Protein AF-A0A3D1HB15-F1 (afdb_monomer)

Structure (mmCIF, N/CA/C/O backbone):
data_AF-A0A3D1HB15-F1
#
_entry.id   AF-A0A3D1HB15-F1
#
loop_
_atom_site.group_PDB
_atom_site.id
_atom_site.type_symbol
_atom_site.label_atom_id
_atom_site.label_alt_id
_atom_site.label_comp_id
_atom_site.label_asym_id
_atom_site.label_entity_id
_atom_site.label_seq_id
_atom_site.pdbx_PDB_ins_code
_atom_site.Cartn_x
_atom_site.Cartn_y
_atom_site.Cartn_z
_atom_site.occupancy
_atom_site.B_iso_or_equiv
_atom_site.auth_seq_id
_atom_site.auth_comp_id
_atom_site.auth_asym_id
_atom_site.auth_atom_id
_atom_site.pdbx_PDB_model_num
ATOM 1 N N . SER A 1 1 ? -15.011 5.456 26.135 1.00 71.75 1 SER A N 1
ATOM 2 C CA . SER A 1 1 ? -15.666 6.658 26.696 1.00 71.75 1 SER A CA 1
ATOM 3 C C . SER A 1 1 ? -16.022 6.345 28.132 1.00 71.75 1 SER A C 1
ATOM 5 O O . SER A 1 1 ? -16.704 5.357 28.354 1.00 71.75 1 SER A O 1
ATOM 7 N N . SER A 1 2 ? -15.513 7.111 29.095 1.00 79.62 2 SER A N 1
ATOM 8 C CA . SER A 1 2 ? -15.655 6.818 30.530 1.00 79.62 2 SER A CA 1
ATOM 9 C C . SER A 1 2 ? -17.084 6.977 31.073 1.00 79.62 2 SER A C 1
ATOM 11 O O . SER A 1 2 ? -17.371 6.458 32.142 1.00 79.62 2 SER A O 1
ATOM 13 N N . ILE A 1 3 ? -17.989 7.634 30.336 1.00 93.06 3 ILE A N 1
ATOM 14 C CA . ILE A 1 3 ? -19.399 7.848 30.725 1.00 93.06 3 ILE A CA 1
ATOM 15 C C . ILE A 1 3 ? -20.350 6.784 30.148 1.00 93.06 3 ILE A C 1
ATOM 17 O O . ILE A 1 3 ? -21.439 6.577 30.673 1.00 93.06 3 ILE A O 1
ATOM 21 N N . MET A 1 4 ? -19.960 6.091 29.072 1.00 89.94 4 MET A N 1
ATOM 22 C CA . MET A 1 4 ? -20.856 5.201 28.323 1.00 89.94 4 MET A CA 1
ATOM 23 C C . MET A 1 4 ? -20.348 3.749 28.336 1.00 89.94 4 MET A C 1
ATOM 25 O O . MET A 1 4 ? -19.573 3.382 27.450 1.00 89.94 4 MET A O 1
ATOM 29 N N . PRO A 1 5 ? -20.797 2.898 29.281 1.00 87.69 5 PRO A N 1
ATOM 30 C CA . PRO A 1 5 ? -20.283 1.532 29.452 1.00 87.69 5 PRO A CA 1
ATOM 31 C C . PRO A 1 5 ? -20.648 0.574 28.306 1.00 87.69 5 PRO A C 1
ATOM 33 O O . PRO A 1 5 ? -19.977 -0.430 28.094 1.00 87.69 5 PRO A O 1
ATOM 36 N N . GLN A 1 6 ? -21.692 0.885 27.538 1.00 93.31 6 GLN A N 1
ATOM 37 C CA . GLN A 1 6 ? -22.153 0.067 26.408 1.00 93.31 6 GLN A CA 1
ATOM 38 C C . GLN A 1 6 ? -21.563 0.527 25.069 1.00 93.31 6 GLN A C 1
ATOM 40 O O . GLN A 1 6 ? -21.627 -0.203 24.079 1.00 93.31 6 GLN A O 1
ATOM 45 N N . LYS A 1 7 ? -20.978 1.733 25.021 1.00 88.94 7 LYS A N 1
ATOM 46 C CA . LYS A 1 7 ? -20.405 2.283 23.794 1.00 88.94 7 LYS A CA 1
ATOM 47 C C . LYS A 1 7 ? -19.087 1.576 23.492 1.00 88.94 7 LYS A C 1
ATOM 49 O O . LYS A 1 7 ? -18.057 1.878 24.094 1.00 88.94 7 LYS A O 1
ATOM 54 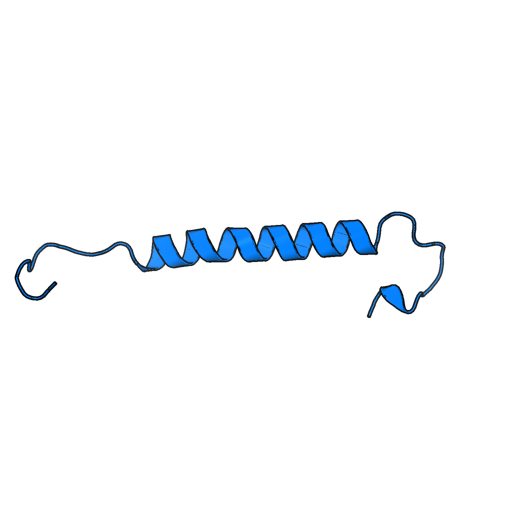N N . LYS A 1 8 ? -19.125 0.671 22.516 1.00 89.81 8 LYS A N 1
ATOM 55 C CA . LYS A 1 8 ? -17.942 0.073 21.893 1.00 89.81 8 LYS A CA 1
ATOM 56 C C . LYS A 1 8 ? -17.650 0.820 20.599 1.00 89.81 8 LYS A C 1
ATOM 58 O O . LYS A 1 8 ? -18.520 0.915 19.738 1.00 89.81 8 LYS A O 1
ATOM 63 N N . ASN A 1 9 ? -16.445 1.362 20.475 1.00 93.19 9 ASN A N 1
ATOM 64 C CA . ASN A 1 9 ? -16.018 1.989 19.233 1.00 93.19 9 ASN A CA 1
ATOM 65 C C . ASN A 1 9 ? -15.514 0.908 18.267 1.00 93.19 9 ASN A C 1
ATOM 67 O O . ASN A 1 9 ? -14.821 -0.018 18.700 1.00 93.19 9 ASN A O 1
ATOM 71 N N . PRO A 1 10 ? -15.824 1.000 16.967 1.00 93.75 10 PRO A N 1
ATOM 72 C CA . PRO A 1 10 ? -15.373 0.030 15.982 1.00 93.75 10 PRO A CA 1
ATOM 73 C C . PRO A 1 10 ? -13.962 0.367 15.455 1.00 93.75 10 PRO A C 1
ATOM 75 O O . PRO A 1 10 ? -13.715 0.289 14.252 1.00 93.75 10 PRO A O 1
ATOM 78 N N . ASP A 1 11 ? -13.023 0.706 16.346 1.00 95.00 11 ASP A N 1
ATOM 79 C CA . ASP A 1 11 ? -11.696 1.262 16.012 1.00 95.00 11 ASP A CA 1
ATOM 80 C C . ASP A 1 11 ? -10.912 0.369 15.029 1.00 95.00 11 ASP A C 1
ATOM 82 O O . ASP A 1 11 ? -10.256 0.844 14.103 1.00 95.00 11 ASP A O 1
ATOM 86 N N . ILE A 1 12 ? -11.034 -0.957 15.166 1.00 95.38 12 ILE A N 1
ATOM 87 C CA . ILE A 1 12 ? -10.389 -1.928 14.266 1.00 95.38 12 ILE A CA 1
ATOM 88 C C . ILE A 1 12 ? -10.887 -1.762 12.826 1.00 95.38 12 ILE A C 1
ATOM 90 O O . ILE A 1 12 ? -10.093 -1.794 11.887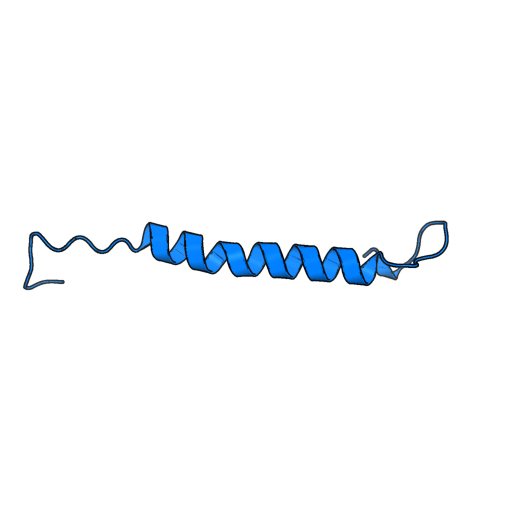 1.00 95.38 12 ILE A O 1
ATOM 94 N N . THR A 1 13 ? -12.190 -1.562 12.632 1.00 94.25 13 THR A N 1
ATOM 95 C CA . THR A 1 13 ? -12.754 -1.373 11.288 1.00 94.25 13 THR A CA 1
ATOM 96 C C . THR A 1 13 ? -12.331 -0.035 10.685 1.00 94.25 13 THR A C 1
ATOM 98 O O . THR A 1 13 ? -12.099 0.046 9.479 1.00 94.25 13 THR A O 1
ATOM 101 N N . GLU A 1 14 ? -12.137 0.995 11.513 1.00 97.00 14 GLU A N 1
ATOM 102 C CA . GLU A 1 14 ? -11.607 2.286 11.073 1.00 97.00 14 GLU A CA 1
ATOM 103 C C . GLU A 1 14 ? -10.151 2.164 10.615 1.00 97.00 14 GLU A C 1
ATOM 105 O O . GLU A 1 14 ? -9.791 2.679 9.554 1.00 97.00 14 GLU A O 1
ATOM 110 N N . LEU A 1 15 ? -9.336 1.409 11.355 1.00 97.25 15 LEU A N 1
ATOM 111 C CA . LEU A 1 15 ? -7.958 1.106 10.974 1.00 97.25 15 LEU A CA 1
ATOM 112 C C . LEU A 1 15 ? -7.885 0.289 9.680 1.00 97.25 15 LEU A C 1
ATOM 114 O O . LEU A 1 15 ? -7.064 0.599 8.817 1.00 97.25 15 LEU A O 1
ATOM 118 N N . ILE A 1 16 ? -8.733 -0.733 9.520 1.00 97.00 16 ILE A N 1
ATOM 119 C CA . ILE A 1 16 ? -8.800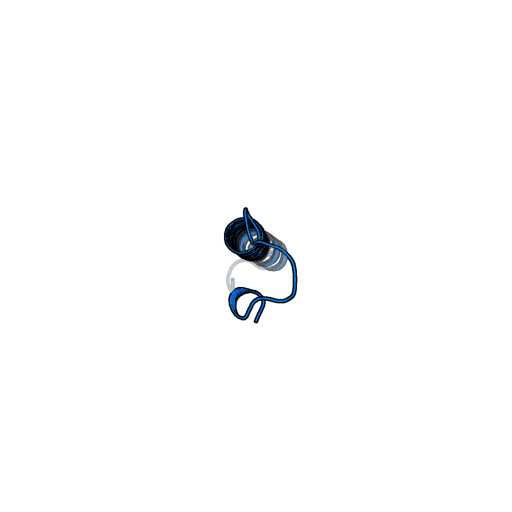 -1.532 8.285 1.00 97.00 16 ILE A CA 1
ATOM 120 C C . ILE A 1 16 ? -9.144 -0.629 7.099 1.00 97.00 16 ILE A C 1
ATOM 122 O O . ILE A 1 16 ? -8.420 -0.634 6.105 1.00 97.00 16 ILE A O 1
ATOM 126 N N . ARG A 1 17 ? -10.181 0.207 7.235 1.00 96.50 17 ARG A N 1
ATOM 127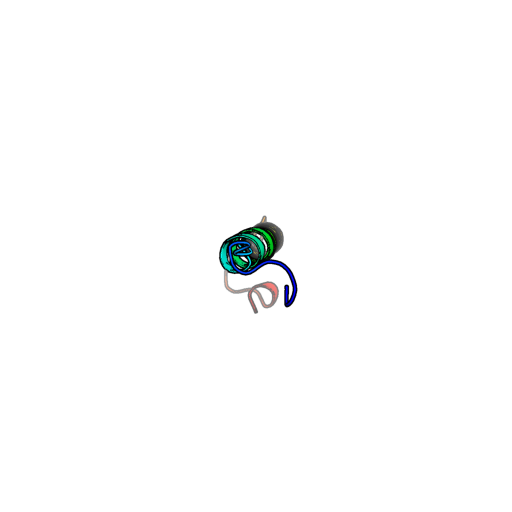 C CA . ARG A 1 17 ? -10.592 1.167 6.203 1.00 96.50 17 ARG A CA 1
ATOM 128 C C . ARG A 1 17 ? -9.453 2.111 5.806 1.00 96.50 17 ARG A C 1
ATOM 130 O O . ARG A 1 17 ? -9.236 2.330 4.618 1.00 96.50 17 ARG A O 1
ATOM 137 N N . GLY A 1 18 ? -8.707 2.645 6.776 1.00 95.56 18 GLY A N 1
ATOM 138 C CA . GLY A 1 18 ? -7.544 3.496 6.503 1.00 95.56 18 GLY A CA 1
ATOM 139 C C . GLY A 1 18 ? -6.408 2.754 5.789 1.00 95.56 18 GLY A C 1
ATOM 140 O O . GLY A 1 18 ? -5.817 3.275 4.844 1.00 95.56 18 GLY A O 1
ATOM 141 N N . LYS A 1 19 ? -6.127 1.507 6.186 1.00 97.31 19 LYS A N 1
ATOM 142 C CA . LYS A 1 19 ? -5.075 0.679 5.572 1.00 97.31 19 LYS A CA 1
ATOM 143 C C . LYS A 1 19 ? -5.374 0.305 4.122 1.00 97.31 19 LYS A C 1
ATOM 145 O O . LYS A 1 19 ? -4.437 0.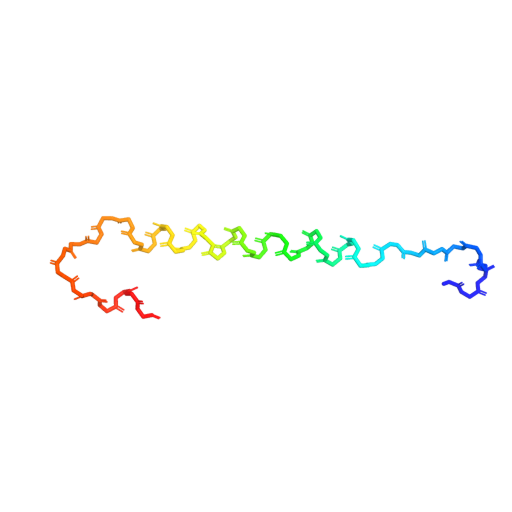207 3.333 1.00 97.31 19 LYS A O 1
ATOM 150 N N . THR A 1 20 ? -6.643 0.141 3.746 1.00 97.12 20 THR A N 1
ATOM 151 C CA . THR A 1 20 ? -7.028 -0.150 2.357 1.00 97.12 20 THR A CA 1
ATOM 152 C C . THR A 1 20 ? -6.528 0.923 1.386 1.00 97.12 20 THR A C 1
ATOM 154 O O . THR A 1 20 ? -5.995 0.584 0.332 1.00 97.12 20 THR A O 1
ATOM 157 N N . ALA A 1 21 ? -6.615 2.206 1.754 1.00 96.06 21 ALA A N 1
ATOM 158 C CA . ALA A 1 21 ? -6.127 3.300 0.910 1.00 96.06 21 ALA A CA 1
ATOM 159 C C . ALA A 1 21 ? -4.610 3.222 0.662 1.00 96.06 21 ALA A C 1
ATOM 161 O O . ALA A 1 21 ? -4.159 3.463 -0.456 1.00 96.06 21 ALA A O 1
ATOM 162 N N . ARG A 1 22 ? -3.832 2.819 1.678 1.00 97.31 22 ARG A N 1
ATOM 163 C CA . ARG A 1 22 ? -2.381 2.615 1.546 1.00 97.31 22 ARG A CA 1
ATOM 164 C C . ARG A 1 22 ? -2.062 1.539 0.509 1.00 97.31 22 ARG A C 1
ATOM 166 O O . ARG A 1 22 ? -1.282 1.790 -0.397 1.00 97.31 22 ARG A O 1
ATOM 173 N N . VAL A 1 23 ? -2.711 0.376 0.605 1.00 97.88 23 VAL A N 1
ATOM 174 C CA . VAL A 1 2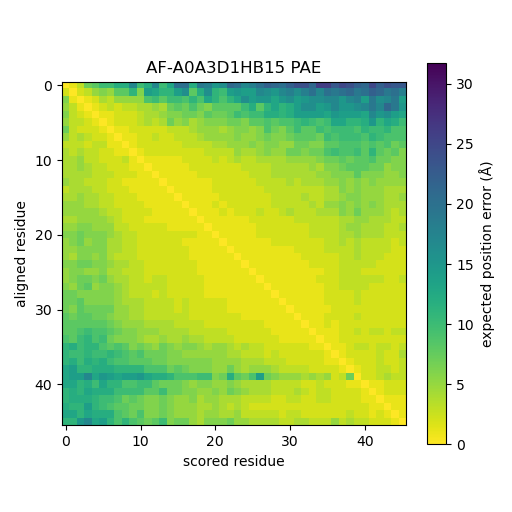3 ? -2.485 -0.748 -0.323 1.00 97.88 23 VAL A CA 1
ATOM 175 C C . VAL A 1 23 ? -2.850 -0.369 -1.762 1.00 97.88 23 VAL A C 1
ATOM 177 O O . VAL A 1 23 ? -2.129 -0.714 -2.695 1.00 97.88 23 VAL A O 1
ATOM 180 N N . ILE A 1 24 ? -3.943 0.375 -1.953 1.00 98.38 24 ILE A N 1
ATOM 181 C CA . ILE A 1 24 ? -4.344 0.870 -3.278 1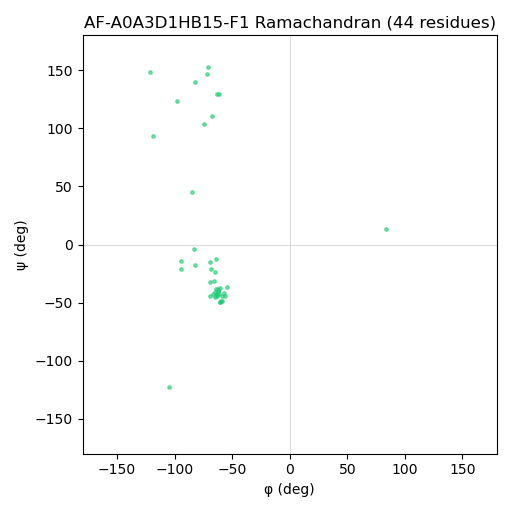.00 98.38 24 ILE A CA 1
ATOM 182 C C . ILE A 1 24 ? -3.284 1.824 -3.850 1.00 98.38 24 ILE A C 1
ATOM 184 O O . ILE A 1 24 ? -2.940 1.714 -5.027 1.00 98.38 24 ILE A O 1
ATOM 188 N N . GLY A 1 25 ? -2.746 2.729 -3.027 1.00 98.12 25 GLY A N 1
ATOM 189 C CA . GLY A 1 25 ? -1.676 3.647 -3.426 1.00 98.12 25 GLY A CA 1
ATOM 190 C C . GLY A 1 25 ? -0.381 2.927 -3.805 1.00 98.12 25 GLY A C 1
ATOM 191 O O . GLY A 1 25 ? 0.194 3.218 -4.855 1.00 98.12 25 GLY A O 1
ATOM 192 N N . ASP A 1 26 ? 0.029 1.941 -3.004 1.00 97.88 26 ASP A N 1
ATOM 193 C CA . ASP A 1 26 ? 1.202 1.103 -3.278 1.00 97.88 26 ASP A CA 1
ATOM 194 C C . ASP A 1 26 ? 1.042 0.372 -4.631 1.00 97.88 26 ASP A C 1
ATOM 196 O O . ASP A 1 26 ? 1.942 0.398 -5.472 1.00 97.88 26 ASP A O 1
ATOM 200 N N . ASN A 1 27 ? -0.141 -0.197 -4.900 1.00 97.88 27 ASN A N 1
ATOM 201 C CA . ASN A 1 27 ? -0.437 -0.874 -6.167 1.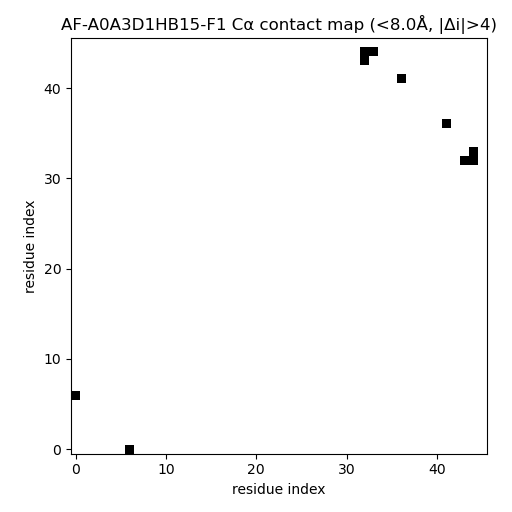00 97.88 27 ASN A CA 1
ATOM 202 C C . ASN A 1 27 ? -0.414 0.079 -7.375 1.00 97.88 27 ASN A C 1
ATOM 204 O O . ASN A 1 27 ? 0.175 -0.238 -8.406 1.00 97.88 27 ASN A O 1
ATOM 208 N N . MET A 1 28 ? -1.036 1.255 -7.263 1.00 98.19 28 MET A N 1
ATOM 209 C CA . MET A 1 28 ? -1.050 2.236 -8.353 1.00 98.19 28 MET A CA 1
ATOM 210 C C . MET A 1 28 ? 0.355 2.763 -8.666 1.00 98.19 28 MET A C 1
ATOM 212 O O . MET A 1 28 ? 0.709 2.943 -9.833 1.00 98.19 28 MET A O 1
ATOM 216 N N . THR A 1 29 ? 1.169 2.967 -7.629 1.00 97.31 29 THR A N 1
ATOM 217 C CA . THR A 1 29 ? 2.576 3.357 -7.768 1.00 97.31 29 THR A CA 1
ATOM 218 C C . THR A 1 29 ? 3.353 2.291 -8.535 1.00 97.31 29 THR A C 1
ATOM 220 O O . THR A 1 29 ? 3.991 2.609 -9.535 1.00 97.31 29 THR A O 1
ATOM 223 N N . LEU A 1 30 ? 3.223 1.019 -8.144 1.00 96.81 30 LEU A N 1
ATOM 224 C CA . LEU A 1 30 ? 3.879 -0.097 -8.826 1.00 96.81 30 LEU A CA 1
ATOM 225 C C . LEU A 1 30 ? 3.467 -0.196 -10.302 1.00 96.81 30 LEU A C 1
ATOM 227 O O . LEU A 1 30 ? 4.325 -0.287 -11.177 1.00 96.81 30 LEU A O 1
ATOM 231 N N . LEU A 1 31 ? 2.164 -0.141 -10.595 1.00 97.25 31 LEU A N 1
ATOM 232 C CA . LEU A 1 31 ? 1.664 -0.197 -11.972 1.00 97.25 31 LEU A CA 1
ATOM 233 C C . LEU A 1 31 ? 2.185 0.967 -12.820 1.00 97.25 31 LEU A C 1
ATOM 235 O O . LEU A 1 31 ? 2.496 0.779 -13.994 1.00 97.25 31 LEU A O 1
ATOM 239 N N . THR A 1 32 ? 2.309 2.157 -12.230 1.00 96.31 32 THR A N 1
ATOM 240 C CA . THR A 1 32 ? 2.837 3.337 -12.924 1.00 96.31 32 THR A CA 1
ATOM 241 C C . THR A 1 32 ? 4.328 3.192 -13.215 1.00 96.31 32 THR A C 1
ATOM 243 O O . THR A 1 32 ? 4.741 3.461 -14.339 1.00 96.31 32 THR A O 1
ATOM 246 N N . MET A 1 33 ? 5.113 2.712 -12.247 1.00 95.12 33 MET A N 1
ATOM 247 C CA . MET A 1 33 ? 6.551 2.461 -12.408 1.00 95.12 33 MET A CA 1
ATOM 248 C C . MET A 1 33 ? 6.835 1.406 -13.482 1.00 95.12 33 MET A C 1
ATOM 250 O O . MET A 1 33 ? 7.757 1.559 -14.275 1.00 95.12 33 MET A O 1
ATOM 254 N N . MET A 1 34 ? 6.019 0.350 -13.545 1.00 95.25 34 MET A N 1
ATOM 255 C CA . MET A 1 34 ? 6.231 -0.762 -14.477 1.00 95.25 34 MET A CA 1
ATOM 256 C C . MET A 1 34 ? 5.702 -0.492 -15.893 1.00 95.25 34 MET A C 1
ATOM 258 O O . MET A 1 34 ? 6.070 -1.184 -16.847 1.00 95.25 34 MET A O 1
ATOM 262 N N . LYS A 1 35 ? 4.820 0.499 -16.062 1.00 95.06 35 LYS A N 1
ATOM 263 C CA . LYS A 1 35 ? 4.166 0.780 -17.343 1.00 95.06 35 LYS A CA 1
ATOM 264 C C . LYS A 1 35 ? 5.174 1.288 -18.377 1.00 95.06 35 LYS A C 1
ATOM 266 O O . LYS A 1 35 ? 5.586 2.442 -18.344 1.00 95.06 35 LYS A O 1
ATOM 271 N N . GLY A 1 36 ? 5.442 0.463 -19.388 1.00 93.94 36 GLY A N 1
ATOM 272 C CA . GLY A 1 36 ? 6.254 0.846 -20.547 1.00 93.94 36 GLY A CA 1
ATOM 273 C C . GLY A 1 36 ? 7.763 0.725 -20.334 1.00 93.94 36 GLY A C 1
ATOM 274 O O . GLY A 1 36 ? 8.516 1.237 -21.158 1.00 93.94 36 GLY A O 1
ATOM 275 N N . LEU A 1 37 ? 8.205 0.043 -19.270 1.00 94.38 37 LEU A N 1
ATOM 276 C CA . LEU A 1 37 ? 9.615 -0.303 -19.103 1.00 94.38 37 LEU A CA 1
ATOM 277 C C . LEU A 1 37 ? 10.073 -1.243 -20.237 1.00 94.38 37 LEU A C 1
ATOM 279 O O . LEU A 1 37 ? 9.411 -2.255 -20.493 1.00 94.38 37 LEU A O 1
ATOM 283 N N . PRO A 1 38 ? 11.191 -0.941 -20.922 1.00 92.75 38 PRO A N 1
ATOM 284 C CA . PRO A 1 38 ? 11.779 -1.850 -21.898 1.00 92.75 38 PRO A CA 1
ATOM 285 C C . PRO A 1 38 ? 12.398 -3.062 -21.195 1.00 92.75 38 PRO A C 1
ATOM 287 O O . PRO A 1 38 ? 12.850 -2.968 -20.057 1.00 92.75 38 PRO A O 1
ATOM 290 N N . LEU A 1 39 ? 12.475 -4.200 -21.881 1.00 93.19 39 LEU A N 1
ATOM 291 C CA . LEU A 1 39 ? 13.246 -5.345 -21.385 1.00 93.19 39 LEU A CA 1
ATOM 292 C C . LEU A 1 39 ? 14.757 -5.049 -21.494 1.00 93.19 39 LEU A C 1
ATOM 294 O O . LEU A 1 39 ? 15.180 -4.399 -22.446 1.00 93.19 39 LEU A O 1
ATOM 298 N N . ALA A 1 40 ? 15.634 -5.518 -20.600 1.00 91.81 40 ALA A N 1
ATOM 299 C CA . ALA A 1 40 ? 15.429 -6.411 -19.452 1.00 91.81 40 ALA A CA 1
ATOM 300 C C . ALA A 1 40 ? 15.459 -5.651 -18.105 1.00 91.81 40 ALA A C 1
ATOM 302 O O . ALA A 1 40 ? 14.644 -4.763 -17.897 1.00 91.81 40 ALA A O 1
ATOM 303 N N . TYR A 1 41 ? 16.337 -6.013 -17.158 1.00 93.00 41 TYR A N 1
ATOM 304 C CA . TYR A 1 41 ? 16.381 -5.369 -15.840 1.00 93.00 41 TYR A CA 1
ATOM 305 C C . TYR A 1 41 ? 16.702 -3.864 -15.932 1.00 93.00 41 TYR A C 1
ATOM 307 O O . TYR A 1 41 ? 17.699 -3.489 -16.546 1.00 93.00 41 TYR A O 1
ATOM 315 N N . ASN A 1 42 ? 15.894 -3.027 -15.270 1.00 94.19 42 ASN A N 1
ATOM 316 C CA . ASN A 1 42 ? 16.055 -1.575 -15.168 1.00 94.19 42 ASN A CA 1
ATOM 317 C C . ASN A 1 42 ? 16.179 -1.160 -13.699 1.00 94.19 42 ASN A C 1
ATOM 319 O O . ASN A 1 42 ? 15.573 -1.771 -12.819 1.00 94.19 42 ASN A O 1
ATOM 323 N N . LYS A 1 43 ? 16.933 -0.087 -13.444 1.00 93.31 43 LYS A N 1
ATOM 324 C CA . LYS A 1 43 ? 17.158 0.447 -12.091 1.00 93.31 43 LYS A CA 1
ATOM 325 C C . LYS A 1 43 ? 15.877 0.982 -11.441 1.00 93.31 43 LYS A C 1
ATOM 327 O O . LYS A 1 43 ? 15.782 0.982 -10.224 1.00 93.31 43 LYS A O 1
ATOM 332 N N . ASP A 1 44 ? 14.893 1.365 -12.246 1.00 91.69 44 ASP A N 1
ATOM 333 C CA . ASP A 1 44 ? 13.566 1.818 -11.819 1.00 91.69 44 ASP A CA 1
ATOM 334 C C . ASP A 1 44 ? 12.742 0.727 -11.106 1.00 91.69 44 ASP A C 1
ATOM 336 O O . ASP A 1 44 ? 11.713 1.028 -10.511 1.00 91.69 44 ASP A O 1
ATOM 340 N N . MET A 1 45 ? 13.170 -0.543 -11.158 1.00 91.44 45 MET A N 1
ATOM 341 C CA . MET A 1 45 ? 12.521 -1.650 -10.440 1.00 91.44 45 MET A CA 1
ATOM 342 C C . MET A 1 45 ? 12.958 -1.795 -8.971 1.00 91.44 45 MET A C 1
ATOM 344 O O . MET A 1 45 ? 12.446 -2.680 -8.284 1.00 91.44 45 MET A O 1
ATOM 348 N N . GLN A 1 46 ? 13.914 -0.982 -8.511 1.00 89.62 46 GLN A N 1
ATOM 349 C CA . GLN A 1 46 ? 14.392 -0.941 -7.125 1.00 89.62 46 GLN A CA 1
ATOM 350 C C . GLN A 1 46 ? 13.624 0.102 -6.30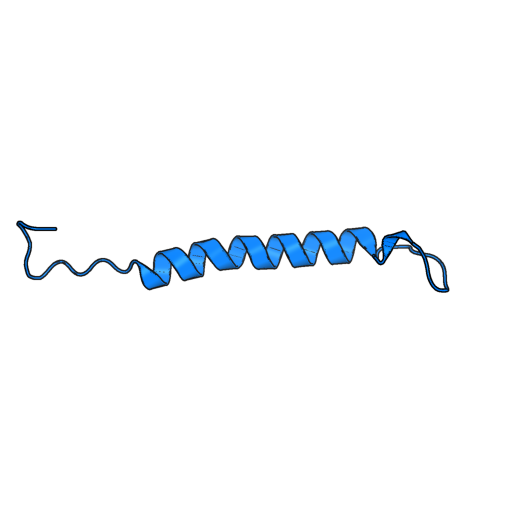8 1.00 89.62 46 GLN A C 1
ATOM 352 O O . GLN A 1 46 ? 13.285 -0.221 -5.146 1.00 89.62 46 GLN A O 1
#

Secondary structure (DSSP, 8-state):
-TT-TT----HHHHHHHHHHHHHHHHHHHHHHHHTTPPSS--GGG-

Nearest PDB structures (foldseek):
  6ien-assembly1_D  TM=7.976E-01  e=1.882E-03  Mycobacterium tuberculosis H37Rv
  1dcn-assembly1_B  TM=9.107E-01  e=4.812E-02  Anas platyrhynchos

Radius of gyration: 20.07 Å; Cα contacts (8 Å, |Δi|>4): 5; chains: 1; bounding box: 39×14×53 Å

Sequence (46 aa):
SSIMPQKKNPDITELIRGKTARVIGDNMTLLTMMKGLPLAYNKDMQ

Solvent-accessible surface area (backbone atoms only — not comparable to full-atom values): 3059 Å² total; per-residue (Å²): 105,99,87,42,93,82,63,74,79,66,59,68,60,54,51,52,60,56,50,51,56,53,55,54,51,54,51,52,50,51,54,59,65,58,61,84,64,69,88,70,96,56,80,83,79,113

Mean predicted aligned error: 4.82 Å

pLDDT: mean 93.86, std 4.79, range [71.75, 98.38]

Foldseek 3Di:
DVVDPPDDDPVVVVVVVVVVVVVVVVVVVVCVLPPPDDDDDDPSVD